Protein AF-A0A0D2X8T1-F1 (afdb_monomer_lite)

Foldseek 3Di:
DLLVCLVVLVVLPPPFDDLVVLLVLLLVCLVVLPLLLNLLSLLCSCQRGVDQHDPVSLLCSVLSHPDQDCPDVVSVVSSVVSVVVLVVQLCVVVVNDCVCCPDPSVSVSSSVVSNVVSQDPDDDPVVSVVSNCVSCVVSNNNVSSVVSVVD

Structure (mmCIF, N/CA/C/O backbone):
data_AF-A0A0D2X8T1-F1
#
_entry.id   AF-A0A0D2X8T1-F1
#
loop_
_atom_site.group_PDB
_atom_site.id
_atom_site.type_symbol
_atom_site.label_atom_id
_atom_site.label_alt_id
_atom_site.label_comp_id
_atom_site.label_asym_id
_atom_site.label_entity_id
_atom_site.label_seq_id
_atom_site.pdbx_PDB_ins_code
_atom_site.Cartn_x
_atom_site.Cartn_y
_atom_site.Cartn_z
_atom_site.occupancy
_atom_site.B_iso_or_equiv
_atom_site.auth_seq_id
_atom_site.auth_comp_id
_atom_site.auth_asym_id
_atom_site.auth_atom_id
_atom_site.pdbx_PDB_model_num
ATOM 1 N N . MET A 1 1 ? -14.503 9.934 4.651 1.00 65.44 1 MET A N 1
ATOM 2 C CA . MET A 1 1 ? -14.619 9.181 3.379 1.00 65.44 1 MET A CA 1
ATOM 3 C C . MET A 1 1 ? -14.242 7.718 3.575 1.00 65.44 1 MET A C 1
ATOM 5 O O . MET A 1 1 ? -15.110 6.884 3.396 1.00 65.44 1 MET A O 1
ATOM 9 N N . PHE A 1 2 ? -13.014 7.407 4.013 1.00 79.19 2 PHE A N 1
ATOM 10 C CA . PHE A 1 2 ? -12.550 6.019 4.173 1.00 79.19 2 PHE A CA 1
ATOM 11 C C . PHE A 1 2 ? -13.383 5.196 5.179 1.00 79.19 2 PHE A C 1
ATOM 13 O O . PHE A 1 2 ? -13.798 4.089 4.854 1.00 79.19 2 PHE A O 1
ATOM 20 N N . ALA A 1 3 ? -13.738 5.776 6.332 1.00 82.94 3 ALA A N 1
ATOM 21 C CA . ALA A 1 3 ? -14.655 5.167 7.305 1.00 82.94 3 ALA A CA 1
ATOM 22 C C . ALA A 1 3 ? -16.009 4.750 6.696 1.00 82.94 3 ALA A C 1
ATOM 24 O O . ALA A 1 3 ? -16.499 3.652 6.949 1.00 82.94 3 ALA A O 1
ATOM 25 N N . GLU A 1 4 ? -16.600 5.606 5.854 1.00 83.81 4 GLU A N 1
ATOM 26 C CA . GLU A 1 4 ? -17.883 5.308 5.207 1.00 83.81 4 GLU A CA 1
ATOM 27 C C . GLU A 1 4 ? -17.716 4.184 4.177 1.00 83.81 4 GLU A C 1
ATOM 29 O O . GLU A 1 4 ? -18.529 3.266 4.129 1.00 83.81 4 GLU A O 1
ATOM 34 N N . THR A 1 5 ? -16.614 4.181 3.415 1.00 85.38 5 THR A N 1
ATOM 35 C CA . THR A 1 5 ? -16.274 3.068 2.513 1.00 85.38 5 THR A CA 1
ATOM 36 C C . THR A 1 5 ? -16.187 1.742 3.275 1.00 85.38 5 THR A C 1
ATOM 38 O O . THR A 1 5 ? -16.731 0.737 2.826 1.00 85.38 5 THR A O 1
ATOM 41 N N . VAL A 1 6 ? -15.548 1.739 4.448 1.00 86.69 6 VAL A N 1
ATOM 42 C CA . VAL A 1 6 ? -15.400 0.550 5.306 1.00 86.69 6 VAL A CA 1
ATOM 43 C C . VAL A 1 6 ? -16.737 0.091 5.889 1.00 86.69 6 VAL A C 1
ATOM 45 O O . VAL A 1 6 ? -17.019 -1.107 5.918 1.00 86.69 6 VAL A O 1
ATOM 48 N N . LYS A 1 7 ? -17.604 1.023 6.291 1.00 85.88 7 LYS A N 1
ATOM 49 C CA . LYS A 1 7 ? -18.966 0.721 6.756 1.00 85.88 7 LYS A CA 1
ATOM 50 C C . LYS A 1 7 ? -19.793 -0.010 5.690 1.00 85.88 7 LYS A C 1
ATOM 52 O O . LYS A 1 7 ? -20.545 -0.927 6.019 1.00 85.88 7 LYS A O 1
ATOM 57 N N . PHE A 1 8 ? -19.602 0.329 4.416 1.00 87.56 8 PHE A N 1
ATOM 58 C CA . PHE A 1 8 ? -20.257 -0.329 3.282 1.00 87.56 8 PHE A CA 1
ATOM 59 C C . PHE A 1 8 ? -19.417 -1.441 2.630 1.00 87.56 8 PHE A C 1
ATOM 61 O O . PHE A 1 8 ? -19.681 -1.815 1.491 1.00 87.56 8 PHE A O 1
ATOM 68 N N . ARG A 1 9 ? -18.449 -2.040 3.345 1.00 85.62 9 ARG A N 1
ATOM 69 C CA . ARG A 1 9 ? -17.593 -3.123 2.809 1.00 85.62 9 ARG A CA 1
ATOM 70 C C . ARG A 1 9 ? -18.356 -4.299 2.185 1.00 85.62 9 ARG A C 1
ATOM 72 O O . ARG A 1 9 ? -17.849 -4.935 1.271 1.00 85.62 9 ARG A O 1
ATOM 79 N N . HIS A 1 10 ? -19.578 -4.567 2.648 1.00 86.25 10 HIS A N 1
ATOM 80 C CA . HIS A 1 10 ? -20.439 -5.631 2.123 1.00 86.25 10 HIS A CA 1
ATOM 81 C C . HIS A 1 10 ? -20.829 -5.426 0.650 1.00 86.25 10 HIS A C 1
ATOM 83 O O . HIS A 1 10 ? -21.091 -6.402 -0.037 1.00 86.25 10 HIS A O 1
ATOM 89 N N . VAL A 1 11 ? -20.830 -4.183 0.153 1.00 89.19 11 VAL A N 1
ATOM 90 C CA . VAL A 1 11 ? -21.123 -3.860 -1.257 1.00 89.19 11 VAL A CA 1
ATOM 91 C C . VAL A 1 11 ? -20.020 -4.356 -2.195 1.00 89.19 11 VAL A C 1
ATOM 93 O O . VAL A 1 11 ? -20.260 -4.567 -3.376 1.00 89.19 11 VAL A O 1
ATOM 96 N N . PHE A 1 12 ? -18.814 -4.558 -1.668 1.00 85.25 12 PHE A N 1
ATOM 97 C CA . PHE A 1 12 ? -17.662 -5.030 -2.427 1.00 85.25 12 PHE A CA 1
ATOM 98 C C . PHE A 1 12 ? -17.533 -6.559 -2.409 1.00 85.25 12 PHE A C 1
ATOM 100 O O . PHE A 1 12 ? -16.597 -7.093 -2.981 1.00 85.25 12 PHE A O 1
ATOM 107 N N . GLN A 1 13 ? -18.426 -7.284 -1.733 1.00 85.12 13 GLN A N 1
ATOM 108 C CA . GLN A 1 13 ? -18.387 -8.747 -1.696 1.00 85.12 13 GLN A CA 1
ATOM 109 C C . GLN A 1 13 ? -19.126 -9.348 -2.907 1.00 85.12 13 GLN A C 1
ATOM 111 O O . GLN A 1 13 ? -20.125 -8.771 -3.342 1.00 85.12 13 GLN A O 1
ATOM 116 N N . PRO A 1 14 ? -18.691 -10.512 -3.427 1.00 84.06 14 PRO A N 1
ATOM 117 C CA . PRO A 1 14 ? -17.589 -11.351 -2.930 1.00 84.06 14 PRO A CA 1
ATOM 118 C C . PRO A 1 14 ? -16.196 -10.951 -3.449 1.00 84.06 14 PRO A C 1
ATOM 120 O O . PRO A 1 14 ? -15.195 -11.403 -2.904 1.00 84.06 14 PRO A O 1
ATOM 123 N N . ASP A 1 15 ? -16.121 -10.109 -4.479 1.00 83.25 15 ASP A N 1
ATOM 124 C CA . ASP A 1 15 ? -14.897 -9.918 -5.273 1.00 83.25 15 ASP A CA 1
ATOM 125 C C . ASP A 1 15 ? -13.833 -9.021 -4.610 1.00 83.25 15 ASP A C 1
ATOM 127 O O . ASP A 1 15 ? -12.683 -8.973 -5.049 1.00 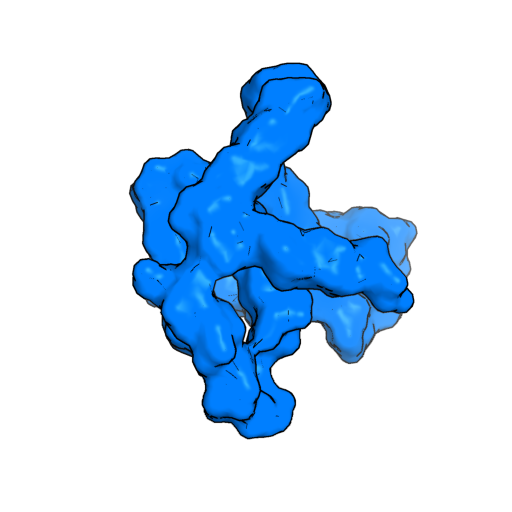83.25 15 ASP A O 1
ATOM 131 N N . GLY A 1 16 ? -14.197 -8.312 -3.544 1.00 86.94 16 GLY A N 1
ATOM 132 C CA . GLY A 1 16 ? -13.350 -7.336 -2.872 1.00 86.94 16 GLY A CA 1
ATOM 133 C C . GLY A 1 16 ? -13.387 -5.948 -3.519 1.00 86.94 16 GLY A C 1
ATOM 134 O O . GLY A 1 16 ? -14.191 -5.639 -4.400 1.00 86.94 16 GLY A O 1
ATOM 135 N N . MET A 1 17 ? -12.533 -5.044 -3.031 1.00 88.12 17 MET A N 1
ATOM 136 C CA . MET A 1 17 ? -12.467 -3.682 -3.574 1.00 88.12 17 MET A CA 1
ATOM 137 C C . MET A 1 17 ? -11.796 -3.648 -4.950 1.00 88.12 17 MET A C 1
ATOM 139 O O . MET A 1 17 ? -10.729 -4.226 -5.149 1.00 88.12 17 MET A O 1
ATOM 143 N N . ASP A 1 18 ? -12.368 -2.854 -5.861 1.00 90.00 18 ASP A N 1
ATOM 144 C CA . ASP A 1 18 ? -11.760 -2.541 -7.153 1.00 90.00 18 ASP A CA 1
ATOM 145 C C . ASP A 1 18 ? -10.317 -2.017 -7.007 1.00 90.00 18 ASP A C 1
ATOM 147 O O . ASP A 1 18 ? -10.022 -1.078 -6.253 1.00 90.00 18 ASP A O 1
ATOM 151 N N . GLY A 1 19 ? -9.413 -2.597 -7.798 1.00 91.38 19 GLY A N 1
ATOM 152 C CA . GLY A 1 19 ? -7.989 -2.290 -7.734 1.00 91.38 19 GLY A CA 1
ATOM 153 C C . GLY A 1 19 ? -7.647 -0.842 -8.099 1.00 91.38 19 GLY A C 1
ATOM 154 O O . GLY A 1 19 ? -6.670 -0.307 -7.572 1.00 91.38 19 GLY A O 1
ATOM 155 N N . GLN A 1 20 ? -8.430 -0.163 -8.950 1.00 93.06 20 GLN A N 1
ATOM 156 C CA . GLN A 1 20 ? -8.183 1.247 -9.280 1.00 93.06 20 GLN A CA 1
ATOM 157 C C . GLN A 1 20 ? -8.559 2.178 -8.129 1.00 93.06 20 GLN A C 1
ATOM 159 O O . GLN A 1 20 ? -7.871 3.181 -7.909 1.00 93.06 20 GLN A O 1
ATOM 164 N N . LEU A 1 21 ? -9.615 1.866 -7.378 1.00 92.75 21 LEU A N 1
ATOM 165 C CA . LEU A 1 21 ? -9.960 2.613 -6.171 1.00 92.75 21 LEU A CA 1
ATOM 166 C C . LEU A 1 21 ? -8.880 2.449 -5.093 1.00 92.75 21 LEU A C 1
ATOM 168 O O . LEU A 1 21 ? -8.358 3.457 -4.606 1.00 92.75 21 LEU A O 1
ATOM 172 N N . ALA A 1 22 ? -8.480 1.210 -4.790 1.00 94.81 22 ALA A N 1
ATOM 173 C CA . ALA A 1 22 ? -7.403 0.919 -3.840 1.00 94.81 22 ALA A CA 1
ATOM 174 C C . ALA A 1 22 ? -6.096 1.637 -4.227 1.00 94.81 22 ALA A C 1
ATOM 176 O O . ALA A 1 22 ? -5.472 2.328 -3.417 1.00 94.81 22 ALA A O 1
ATOM 177 N N . ARG A 1 23 ? -5.735 1.581 -5.513 1.00 96.38 23 ARG A N 1
ATOM 178 C CA . ARG A 1 23 ? -4.598 2.302 -6.095 1.00 96.38 23 ARG A CA 1
ATOM 179 C C . ARG A 1 23 ? -4.664 3.814 -5.883 1.00 96.38 23 ARG A C 1
ATOM 181 O O . ARG A 1 23 ? -3.665 4.418 -5.491 1.00 96.38 23 ARG A O 1
ATOM 188 N N . LYS A 1 24 ? -5.817 4.448 -6.127 1.00 95.38 24 LYS A N 1
ATOM 189 C CA . LYS A 1 24 ? -5.999 5.897 -5.908 1.00 95.38 24 LYS A CA 1
ATOM 190 C C . LYS A 1 24 ? -5.822 6.268 -4.435 1.00 95.38 24 LYS A C 1
ATOM 192 O O . LYS A 1 24 ? -5.166 7.269 -4.141 1.00 95.38 24 LYS A O 1
ATOM 197 N N . ILE A 1 25 ? -6.363 5.457 -3.526 1.00 95.12 25 ILE A N 1
ATOM 198 C CA . ILE A 1 25 ? -6.236 5.650 -2.076 1.00 95.12 25 ILE A CA 1
ATOM 199 C C . ILE A 1 25 ? -4.757 5.608 -1.672 1.00 95.12 25 ILE A C 1
ATOM 201 O O . ILE A 1 25 ? -4.254 6.568 -1.091 1.00 95.12 25 ILE A O 1
ATOM 205 N N . LEU A 1 26 ? -4.023 4.565 -2.067 1.00 97.19 26 LEU A N 1
ATOM 206 C CA . LEU A 1 26 ? -2.602 4.415 -1.731 1.00 97.19 26 LEU A CA 1
ATOM 207 C C . LEU A 1 26 ? -1.732 5.541 -2.315 1.00 97.19 26 LEU A C 1
ATOM 209 O O . LEU A 1 26 ? -0.884 6.106 -1.619 1.00 97.19 26 LEU A O 1
ATOM 213 N N . HIS A 1 27 ? -1.973 5.948 -3.565 1.00 97.62 27 HIS A N 1
ATOM 214 C CA . HIS A 1 27 ? -1.270 7.096 -4.142 1.00 97.62 27 HIS A CA 1
ATOM 215 C C . HIS A 1 27 ? -1.596 8.422 -3.450 1.00 97.62 27 HIS A C 1
ATOM 217 O O . HIS A 1 27 ? -0.757 9.323 -3.480 1.00 97.62 27 HIS A O 1
ATOM 223 N N . THR A 1 28 ? -2.769 8.561 -2.829 1.00 95.69 28 THR A N 1
ATOM 224 C CA . THR A 1 28 ? -3.131 9.775 -2.084 1.00 95.69 28 THR A CA 1
ATOM 225 C C . THR A 1 28 ? -2.207 9.948 -0.886 1.00 95.69 28 THR A C 1
ATOM 227 O O . THR A 1 28 ? -1.523 10.968 -0.806 1.00 95.69 28 THR A O 1
ATOM 230 N N . PHE A 1 29 ? -2.084 8.920 -0.040 1.00 95.94 29 PHE A N 1
ATOM 231 C CA . PHE A 1 29 ? -1.178 8.936 1.114 1.00 95.94 29 PHE A CA 1
ATOM 232 C C . PHE A 1 29 ? 0.286 9.112 0.702 1.00 95.94 29 PHE A C 1
ATOM 234 O O . PHE A 1 29 ? 0.987 9.965 1.246 1.00 95.94 29 PHE A O 1
ATOM 241 N N . ARG A 1 30 ? 0.727 8.403 -0.349 1.00 96.25 30 ARG A N 1
ATOM 242 C CA . ARG A 1 30 ? 2.083 8.567 -0.895 1.00 96.25 30 ARG A CA 1
ATOM 243 C C . ARG A 1 30 ? 2.367 10.019 -1.297 1.00 96.25 30 ARG A C 1
ATOM 245 O O . ARG A 1 30 ? 3.442 10.536 -1.017 1.00 96.25 30 ARG A O 1
ATOM 252 N N . ARG A 1 31 ? 1.430 10.683 -1.986 1.00 96.25 31 ARG A N 1
ATOM 253 C CA . ARG A 1 31 ? 1.614 12.059 -2.487 1.00 96.25 31 ARG A CA 1
ATOM 254 C C . ARG A 1 31 ? 1.720 13.088 -1.366 1.00 96.25 31 ARG A C 1
ATOM 256 O O . ARG A 1 31 ? 2.485 14.034 -1.518 1.00 96.25 31 ARG A O 1
ATOM 263 N N . ILE A 1 32 ? 0.981 12.900 -0.275 1.00 95.62 32 ILE A N 1
ATOM 264 C CA . ILE A 1 32 ? 1.055 13.775 0.905 1.00 95.62 32 ILE A CA 1
ATOM 265 C C . ILE A 1 32 ? 2.164 13.361 1.885 1.00 95.62 32 ILE A C 1
ATOM 267 O O . ILE A 1 32 ? 2.330 14.010 2.910 1.00 95.62 32 ILE A O 1
ATOM 271 N N . LYS A 1 33 ? 2.936 12.313 1.554 1.00 94.38 33 LYS A N 1
ATOM 272 C CA . LYS A 1 33 ? 4.020 11.745 2.372 1.00 94.38 33 LYS A CA 1
ATOM 273 C C . LYS A 1 33 ? 3.566 11.265 3.757 1.00 94.38 33 LYS A C 1
ATOM 275 O O . LYS A 1 33 ? 4.347 11.265 4.703 1.00 94.38 33 LYS A O 1
ATOM 280 N N . ASP A 1 34 ? 2.316 10.827 3.863 1.00 94.94 34 ASP A N 1
ATOM 281 C CA . ASP A 1 34 ? 1.781 10.241 5.090 1.00 94.94 34 ASP A CA 1
ATOM 282 C C . ASP A 1 34 ? 2.012 8.726 5.089 1.00 94.94 34 ASP A C 1
ATOM 284 O O . ASP A 1 34 ? 1.182 7.934 4.640 1.00 94.94 34 ASP A O 1
ATOM 288 N N . ASN A 1 35 ? 3.193 8.335 5.560 1.00 95.69 35 ASN A N 1
ATOM 289 C CA . ASN A 1 35 ? 3.631 6.944 5.634 1.00 95.69 35 ASN A CA 1
ATOM 290 C C . ASN A 1 35 ? 2.789 6.115 6.620 1.00 95.69 35 ASN A C 1
ATOM 292 O O . ASN A 1 35 ? 2.440 4.969 6.334 1.00 95.69 35 ASN A O 1
ATOM 296 N N . THR A 1 36 ? 2.411 6.703 7.756 1.00 96.00 36 THR A N 1
ATOM 297 C CA . THR A 1 36 ? 1.573 6.035 8.757 1.00 96.00 36 THR A CA 1
ATOM 298 C C . THR A 1 36 ? 0.182 5.769 8.191 1.00 96.00 36 THR A C 1
ATOM 300 O O . THR A 1 36 ? -0.275 4.625 8.204 1.00 96.00 36 THR A O 1
ATOM 303 N N . GLY A 1 37 ? -0.462 6.795 7.625 1.00 96.06 37 GLY A N 1
ATOM 304 C CA . GLY A 1 37 ? -1.755 6.662 6.960 1.00 96.06 37 GLY A CA 1
ATOM 305 C C . GLY A 1 37 ? -1.704 5.700 5.774 1.00 96.06 37 GLY A C 1
ATOM 306 O O . GLY A 1 37 ? -2.617 4.896 5.602 1.00 96.06 37 GLY A O 1
ATOM 307 N N . PHE A 1 38 ? -0.604 5.690 5.010 1.00 97.38 38 PHE A N 1
ATOM 308 C CA . PHE A 1 38 ? -0.388 4.721 3.934 1.00 97.38 38 PHE A CA 1
ATOM 309 C C . PHE A 1 38 ? -0.451 3.277 4.443 1.00 97.38 38 PHE A C 1
ATOM 311 O O . PHE A 1 38 ? -1.183 2.460 3.885 1.00 97.38 38 PHE A O 1
ATOM 318 N N . VAL A 1 39 ? 0.302 2.952 5.497 1.00 97.06 39 VAL A N 1
ATOM 319 C CA . VAL A 1 39 ? 0.358 1.588 6.041 1.00 97.06 39 VAL A CA 1
ATOM 320 C C . VAL A 1 39 ? -0.987 1.190 6.657 1.00 97.06 39 VAL A C 1
ATOM 322 O O . VAL A 1 39 ? -1.445 0.072 6.429 1.00 97.06 39 VAL A O 1
ATOM 325 N N . VAL A 1 40 ? -1.674 2.103 7.356 1.00 96.56 40 VAL A N 1
ATOM 326 C CA . VAL A 1 40 ? -3.039 1.861 7.866 1.00 96.56 40 VAL A CA 1
ATOM 327 C C . VAL A 1 40 ? -4.020 1.593 6.723 1.00 96.56 40 VAL A C 1
ATOM 329 O O . VAL A 1 40 ? -4.813 0.649 6.795 1.00 96.56 40 VAL A O 1
ATOM 332 N N . ALA A 1 41 ? -3.960 2.387 5.652 1.00 96.50 41 ALA A N 1
ATOM 333 C CA . ALA A 1 41 ? -4.800 2.206 4.475 1.00 96.50 41 ALA A CA 1
ATOM 334 C C . ALA A 1 41 ? -4.532 0.859 3.802 1.00 96.50 41 ALA A C 1
ATOM 336 O O . ALA A 1 41 ? -5.477 0.125 3.532 1.00 96.50 41 ALA A O 1
ATOM 337 N N . LEU A 1 42 ? -3.261 0.515 3.576 1.00 97.31 42 LEU A N 1
ATOM 338 C CA . LEU A 1 42 ? -2.851 -0.751 2.974 1.00 97.31 42 LEU A CA 1
ATOM 339 C C . LEU A 1 42 ? -3.369 -1.951 3.779 1.00 97.31 42 LEU A C 1
ATOM 341 O O . LEU A 1 42 ? -4.000 -2.836 3.203 1.00 97.31 42 LEU A O 1
ATOM 345 N N . SER A 1 43 ? -3.172 -1.953 5.101 1.00 95.94 43 SER A N 1
ATOM 346 C CA . SER A 1 43 ? -3.672 -3.020 5.979 1.00 95.94 43 SER A CA 1
ATOM 347 C C . SER A 1 43 ? -5.195 -3.109 5.958 1.00 95.94 43 SER A C 1
ATOM 349 O O . SER A 1 43 ? -5.747 -4.197 5.851 1.00 95.94 43 SER A O 1
ATOM 351 N N . THR A 1 44 ? -5.892 -1.970 5.966 1.00 94.50 44 THR A N 1
ATOM 352 C CA . THR A 1 44 ? -7.360 -1.966 5.897 1.00 94.50 44 THR A CA 1
ATOM 353 C C . THR A 1 44 ? -7.867 -2.493 4.557 1.00 94.50 44 THR A C 1
ATOM 355 O O . THR A 1 44 ? -8.854 -3.219 4.518 1.00 94.50 44 THR A O 1
ATOM 358 N N . LEU A 1 45 ? -7.213 -2.140 3.448 1.00 94.88 45 LEU A N 1
ATOM 359 C CA . LEU A 1 45 ? -7.578 -2.627 2.118 1.00 94.88 45 LEU A CA 1
ATOM 360 C C . LEU A 1 45 ? -7.475 -4.157 2.040 1.00 94.88 45 LEU A C 1
ATOM 362 O O . LEU A 1 45 ? -8.386 -4.796 1.514 1.00 94.88 45 LEU A O 1
ATOM 366 N N . ARG A 1 46 ? -6.434 -4.746 2.635 1.00 93.88 46 ARG A N 1
ATOM 367 C CA . ARG A 1 46 ? -6.305 -6.201 2.766 1.00 93.88 46 ARG A CA 1
ATOM 368 C C . ARG A 1 46 ? -7.394 -6.783 3.671 1.00 93.88 46 ARG A C 1
ATOM 370 O O . ARG A 1 46 ? -8.189 -7.599 3.219 1.00 93.88 46 ARG A O 1
ATOM 377 N N . ASP A 1 47 ? -7.463 -6.331 4.921 1.0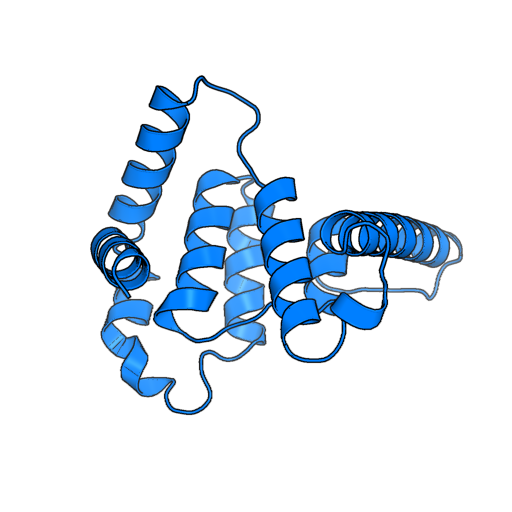0 91.75 47 ASP A N 1
ATOM 378 C CA . ASP A 1 47 ? -8.254 -6.995 5.967 1.00 91.75 47 ASP A CA 1
ATOM 379 C C . ASP A 1 47 ? -9.766 -6.766 5.809 1.00 91.75 47 ASP A C 1
ATOM 381 O O . ASP A 1 47 ? -10.576 -7.623 6.152 1.00 91.75 47 ASP A O 1
ATOM 385 N N . ALA A 1 48 ? -10.176 -5.600 5.302 1.00 90.31 48 ALA A N 1
ATOM 386 C CA . ALA A 1 48 ? -11.589 -5.241 5.173 1.00 90.31 48 ALA A CA 1
ATOM 387 C C . ALA A 1 48 ? -12.156 -5.470 3.768 1.00 90.31 48 ALA A C 1
ATOM 389 O O . ALA A 1 48 ? -13.376 -5.584 3.631 1.00 90.31 48 ALA A O 1
ATOM 390 N N . PHE A 1 49 ? -11.300 -5.500 2.742 1.00 91.38 49 PHE A N 1
ATOM 391 C CA . PHE A 1 49 ? -11.728 -5.554 1.343 1.00 91.38 49 PHE A CA 1
ATOM 392 C C . PHE A 1 49 ? -11.031 -6.633 0.506 1.00 91.38 49 PHE A C 1
ATOM 394 O O . PHE A 1 49 ? -11.252 -6.665 -0.702 1.00 91.38 49 PHE A O 1
ATOM 401 N N . GLY A 1 50 ? -10.196 -7.491 1.104 1.00 90.69 50 GLY A N 1
ATOM 402 C CA . GLY A 1 50 ? -9.517 -8.583 0.397 1.00 90.69 50 GLY A CA 1
ATOM 403 C C . GLY A 1 50 ? -8.522 -8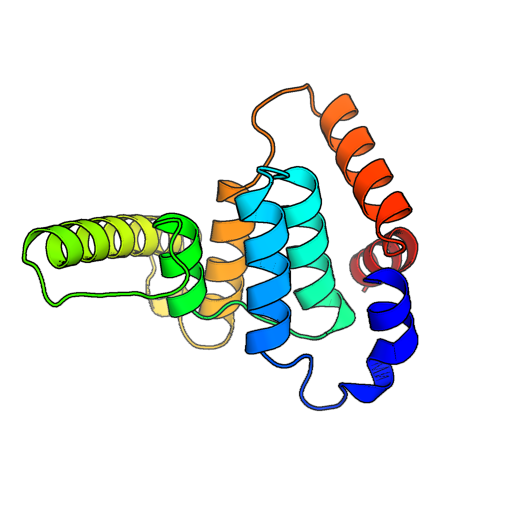.119 -0.670 1.00 90.69 50 GLY A C 1
ATOM 404 O O . GLY A 1 50 ? -8.131 -8.898 -1.534 1.00 90.69 50 GLY A O 1
ATOM 405 N N . PHE A 1 51 ? -8.121 -6.845 -0.655 1.00 93.38 51 PHE A N 1
ATOM 406 C CA . PHE A 1 51 ? -7.247 -6.296 -1.683 1.00 93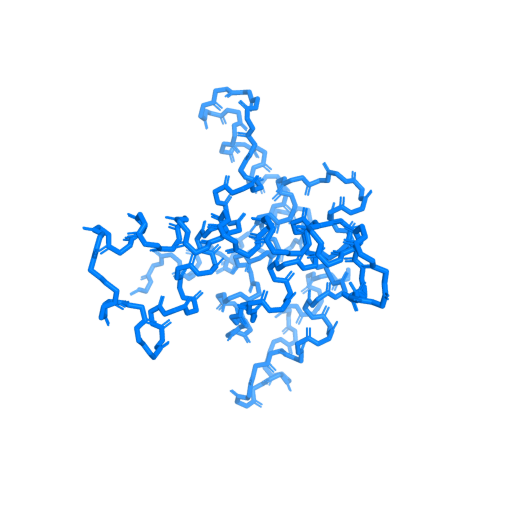.38 51 PHE A CA 1
ATOM 407 C C . PHE A 1 51 ? -5.791 -6.706 -1.446 1.00 93.38 51 PHE A C 1
ATOM 409 O O . PHE A 1 51 ? -5.198 -6.369 -0.419 1.00 93.38 51 PHE A O 1
ATOM 416 N N . MET A 1 52 ? -5.191 -7.338 -2.454 1.00 94.00 52 MET A N 1
ATOM 417 C CA . MET A 1 52 ? -3.757 -7.619 -2.509 1.00 94.00 52 MET A CA 1
ATOM 418 C C . MET A 1 52 ? -3.097 -6.754 -3.591 1.00 94.00 52 MET A C 1
ATOM 420 O O . MET A 1 52 ? -3.564 -6.742 -4.733 1.00 94.00 52 MET A O 1
ATOM 424 N N . PRO A 1 53 ? -2.018 -6.013 -3.273 1.00 94.75 53 PRO A N 1
ATOM 425 C CA . PRO A 1 53 ? -1.402 -5.105 -4.229 1.00 94.75 53 PRO A CA 1
ATOM 426 C C . PRO A 1 53 ? -0.727 -5.885 -5.370 1.00 94.75 53 PRO A C 1
ATOM 428 O O . PRO A 1 53 ? 0.156 -6.705 -5.107 1.00 94.75 53 PRO A O 1
ATOM 431 N N . PRO A 1 54 ? -1.071 -5.617 -6.645 1.00 95.25 54 PRO A N 1
ATOM 432 C CA . PRO A 1 54 ? -0.363 -6.217 -7.766 1.00 95.25 54 PRO A CA 1
ATOM 433 C C . PRO A 1 54 ? 1.037 -5.609 -7.902 1.00 95.25 54 PRO A C 1
ATOM 435 O O . PRO A 1 54 ? 1.270 -4.448 -7.560 1.00 95.25 54 PRO A O 1
ATOM 438 N N . GLU A 1 55 ? 1.968 -6.367 -8.479 1.00 95.94 55 GLU A N 1
ATOM 439 C CA . GLU A 1 55 ? 3.358 -5.932 -8.667 1.00 95.94 55 GLU A CA 1
ATOM 440 C C . GLU A 1 55 ? 3.473 -4.597 -9.419 1.00 95.94 55 GLU A C 1
ATOM 442 O O . GLU A 1 55 ? 4.290 -3.744 -9.072 1.00 95.94 55 GLU A O 1
ATOM 447 N N . THR A 1 56 ? 2.615 -4.380 -10.417 1.00 95.75 56 THR A N 1
ATOM 448 C CA . THR A 1 56 ? 2.557 -3.125 -11.175 1.00 95.75 56 THR A CA 1
ATOM 449 C C . THR A 1 56 ? 2.323 -1.922 -10.264 1.00 95.75 56 THR A C 1
ATOM 451 O O . THR A 1 56 ? 3.025 -0.920 -10.394 1.00 95.75 56 THR A O 1
ATOM 454 N N . LEU A 1 57 ? 1.409 -2.032 -9.297 1.00 96.94 57 LEU A N 1
ATOM 455 C CA . LEU A 1 57 ? 1.149 -0.978 -8.319 1.00 96.94 57 LEU A CA 1
ATOM 456 C C . LEU A 1 57 ? 2.337 -0.779 -7.374 1.00 96.94 57 LEU A C 1
ATOM 458 O O . LEU A 1 57 ? 2.688 0.359 -7.064 1.00 96.94 57 LEU A O 1
ATOM 462 N N . VAL A 1 58 ? 2.994 -1.860 -6.945 1.00 97.69 58 VAL A N 1
ATOM 463 C CA . VAL A 1 58 ? 4.207 -1.763 -6.115 1.00 97.69 58 VAL A CA 1
ATOM 464 C C . VAL A 1 58 ? 5.289 -0.958 -6.839 1.00 97.69 58 VAL A C 1
ATOM 466 O O . VAL A 1 58 ? 5.842 -0.018 -6.267 1.00 97.69 58 VAL A O 1
ATOM 469 N N . LEU A 1 59 ? 5.533 -1.246 -8.120 1.00 97.56 59 LEU A N 1
ATOM 470 C CA . LEU A 1 59 ? 6.508 -0.517 -8.937 1.00 97.56 59 LEU A CA 1
ATOM 471 C C . LEU A 1 59 ? 6.124 0.956 -9.137 1.00 97.56 59 LEU A C 1
ATOM 473 O O . LEU A 1 59 ? 6.987 1.832 -9.077 1.00 97.56 59 LEU A O 1
ATOM 477 N N . GLU A 1 60 ? 4.841 1.259 -9.335 1.00 97.12 60 GLU A N 1
ATOM 478 C CA . GLU A 1 60 ? 4.348 2.639 -9.425 1.00 97.12 60 GLU A CA 1
ATOM 479 C C . GLU A 1 60 ? 4.588 3.429 -8.136 1.00 97.12 60 GLU A C 1
ATOM 481 O O . GLU A 1 60 ? 5.031 4.582 -8.169 1.00 97.12 60 GLU A O 1
ATOM 486 N N . LEU A 1 61 ? 4.323 2.804 -6.989 1.00 97.56 61 LEU A N 1
ATOM 487 C CA . LEU A 1 61 ? 4.562 3.382 -5.672 1.00 97.56 61 LEU A CA 1
ATOM 488 C C . LEU A 1 61 ? 6.059 3.615 -5.431 1.00 97.56 61 LEU A C 1
ATOM 490 O O . LEU A 1 61 ? 6.436 4.718 -5.033 1.00 97.56 61 LEU A O 1
ATOM 494 N N . MET A 1 62 ? 6.909 2.635 -5.757 1.00 95.25 62 MET A N 1
ATOM 495 C CA . MET A 1 62 ? 8.370 2.735 -5.646 1.00 95.25 62 MET A CA 1
ATOM 496 C C . MET A 1 62 ? 8.962 3.846 -6.516 1.00 95.25 62 MET A C 1
ATOM 498 O O . MET A 1 62 ? 9.855 4.561 -6.069 1.00 95.25 62 MET A O 1
ATOM 502 N N . LEU A 1 63 ? 8.468 3.990 -7.748 1.00 95.19 63 LEU A N 1
ATOM 503 C CA . LEU A 1 63 ? 8.942 4.984 -8.716 1.00 95.19 63 LEU A CA 1
ATOM 504 C C . LEU A 1 63 ? 8.263 6.350 -8.574 1.00 95.19 63 LEU A C 1
ATOM 506 O O . LEU A 1 63 ? 8.537 7.251 -9.369 1.00 95.19 63 LEU A O 1
ATOM 510 N N . GLU A 1 64 ? 7.370 6.492 -7.597 1.00 94.69 64 GLU A N 1
ATOM 511 C CA . GLU A 1 64 ? 6.601 7.704 -7.330 1.00 94.69 64 GLU A CA 1
ATOM 512 C C . GLU A 1 64 ? 5.762 8.199 -8.527 1.00 94.69 64 GLU A C 1
ATOM 514 O O . GLU A 1 64 ? 5.362 9.360 -8.606 1.00 94.69 64 GLU A O 1
ATOM 519 N N . THR A 1 65 ? 5.365 7.289 -9.417 1.00 93.62 65 THR A N 1
ATOM 520 C CA . THR A 1 65 ? 4.530 7.578 -10.594 1.00 93.62 65 THR A CA 1
ATOM 521 C C . THR A 1 65 ? 3.127 6.984 -10.452 1.00 93.62 65 THR A C 1
ATOM 523 O O . THR A 1 65 ? 2.879 6.182 -9.560 1.00 93.62 65 THR A O 1
ATOM 526 N N . THR A 1 66 ? 2.194 7.411 -11.298 1.00 91.12 66 THR A N 1
ATOM 527 C CA . THR A 1 66 ? 0.876 6.780 -11.516 1.00 91.12 66 THR A CA 1
ATOM 528 C C . THR A 1 66 ? 0.753 6.234 -12.942 1.00 91.12 66 THR A C 1
ATOM 530 O O . THR A 1 66 ? -0.338 5.925 -13.419 1.00 91.12 66 THR A O 1
ATOM 533 N N . LYS A 1 67 ? 1.863 6.170 -13.678 1.00 90.62 67 LYS A N 1
ATOM 534 C CA . LYS A 1 67 ? 1.942 5.534 -14.990 1.00 90.62 67 LYS A CA 1
ATOM 535 C C . LYS A 1 67 ? 3.366 5.046 -15.207 1.00 90.62 67 LYS A C 1
ATOM 537 O O . LYS A 1 67 ? 4.301 5.850 -15.264 1.00 90.62 67 LYS A O 1
ATOM 542 N N . LEU A 1 68 ? 3.535 3.733 -15.320 1.00 90.38 68 LEU A N 1
ATOM 543 C CA . LEU A 1 68 ? 4.803 3.156 -15.753 1.00 90.38 68 LEU A CA 1
ATOM 544 C C . LEU A 1 68 ? 5.000 3.466 -17.240 1.00 90.38 68 LEU A C 1
ATOM 546 O O . LEU A 1 68 ? 4.091 3.290 -18.047 1.00 90.38 68 LEU A O 1
ATOM 550 N N . THR A 1 69 ? 6.183 3.959 -17.595 1.00 87.31 69 THR A N 1
ATOM 551 C CA . THR A 1 69 ? 6.585 4.210 -18.985 1.00 87.31 69 THR A CA 1
ATOM 552 C C . THR A 1 69 ? 7.960 3.591 -19.211 1.00 87.31 69 THR A C 1
ATOM 554 O O . THR A 1 69 ? 8.784 3.553 -18.296 1.00 87.31 69 THR A O 1
ATOM 557 N N . TRP A 1 70 ? 8.215 3.079 -20.413 1.00 86.50 70 TRP A N 1
ATOM 558 C CA . TRP A 1 70 ? 9.495 2.451 -20.792 1.00 86.50 70 TRP A CA 1
ATOM 559 C C . TRP A 1 70 ? 10.012 2.940 -22.153 1.00 86.50 70 TRP A C 1
ATOM 561 O O . TRP A 1 70 ? 10.958 2.370 -22.714 1.00 86.50 70 TRP A O 1
ATOM 571 N N . ASP A 1 71 ? 9.387 4.000 -22.667 1.00 88.06 71 ASP A N 1
ATOM 572 C CA . ASP A 1 71 ? 9.618 4.536 -24.008 1.00 88.06 71 ASP A CA 1
ATOM 573 C C . ASP A 1 71 ? 11.004 5.180 -24.118 1.00 88.06 71 ASP A C 1
ATOM 575 O O . ASP A 1 71 ? 11.674 5.061 -25.140 1.00 88.06 71 ASP A O 1
ATOM 579 N N . SER A 1 72 ? 11.489 5.788 -23.030 1.00 90.94 72 SER A N 1
ATOM 580 C CA . SER A 1 72 ? 12.841 6.335 -22.962 1.00 90.94 72 SER A CA 1
ATOM 581 C C . SER A 1 72 ? 13.825 5.347 -22.313 1.00 90.94 72 SER A C 1
ATOM 583 O O . SER A 1 72 ? 13.475 4.635 -21.360 1.00 90.94 72 SER A O 1
ATOM 585 N N . PRO A 1 73 ? 15.101 5.327 -22.747 1.00 92.25 73 PRO A N 1
ATOM 586 C CA . PRO A 1 73 ? 16.141 4.535 -22.091 1.00 92.25 73 PRO A CA 1
ATOM 587 C C . PRO A 1 73 ? 16.294 4.851 -20.597 1.00 92.25 73 PRO A C 1
ATOM 589 O O . PRO A 1 73 ? 16.619 3.963 -19.811 1.00 92.25 73 PRO A O 1
ATOM 592 N N . THR A 1 74 ? 16.052 6.100 -20.189 1.00 90.50 74 THR A N 1
ATOM 593 C CA . THR A 1 74 ? 16.137 6.530 -18.787 1.00 90.50 74 THR A CA 1
ATOM 594 C C . THR A 1 74 ? 15.013 5.935 -17.944 1.00 90.50 74 THR A C 1
ATOM 596 O O . THR A 1 74 ? 15.289 5.376 -16.881 1.00 90.50 74 THR A O 1
ATOM 599 N N . HIS A 1 75 ? 13.764 5.975 -18.420 1.00 89.75 75 HIS A N 1
ATOM 600 C CA . HIS A 1 75 ? 12.637 5.359 -17.717 1.00 89.75 75 HIS A CA 1
ATOM 601 C C . HIS A 1 75 ? 12.779 3.839 -17.653 1.00 89.75 75 HIS A C 1
ATOM 603 O O . HIS A 1 75 ? 12.575 3.254 -16.591 1.00 89.75 75 HIS A O 1
ATOM 609 N N . ARG A 1 76 ? 13.249 3.207 -18.736 1.00 93.31 76 ARG A N 1
ATOM 610 C CA . ARG A 1 76 ? 13.533 1.767 -18.754 1.00 93.31 76 ARG A CA 1
ATOM 611 C C . ARG A 1 76 ? 14.578 1.370 -17.717 1.00 93.31 76 ARG A C 1
ATOM 613 O O . ARG A 1 76 ? 14.360 0.414 -16.983 1.00 93.31 76 ARG A O 1
ATOM 620 N N . ARG A 1 77 ? 15.692 2.107 -17.611 1.00 94.12 77 ARG A N 1
ATOM 621 C CA . ARG A 1 77 ? 16.718 1.837 -16.587 1.00 94.12 77 ARG A CA 1
ATOM 622 C C . ARG A 1 77 ? 16.149 1.964 -15.176 1.00 94.12 77 ARG A C 1
ATOM 624 O O . ARG A 1 77 ? 16.352 1.059 -14.378 1.00 94.12 77 ARG A O 1
ATOM 631 N N . ARG A 1 78 ? 15.396 3.034 -14.885 1.00 94.12 78 ARG A N 1
ATOM 632 C CA . ARG A 1 78 ? 14.750 3.228 -13.571 1.00 94.12 78 ARG A CA 1
ATOM 633 C C . ARG A 1 78 ? 13.793 2.086 -13.230 1.00 94.12 78 ARG A C 1
ATOM 635 O O . ARG A 1 78 ? 13.850 1.574 -12.118 1.00 94.12 78 ARG A O 1
ATOM 642 N N . LEU A 1 79 ? 12.964 1.668 -14.187 1.00 95.38 79 LEU A N 1
ATOM 643 C CA . LEU A 1 79 ? 12.043 0.547 -14.014 1.00 95.38 79 LEU A CA 1
ATOM 644 C C . LEU A 1 79 ? 12.788 -0.767 -13.757 1.00 95.38 79 LEU A C 1
ATOM 646 O O . LEU A 1 79 ? 12.435 -1.483 -12.829 1.00 95.38 79 LEU A O 1
ATOM 650 N N . MET A 1 80 ? 13.843 -1.058 -14.522 1.00 96.00 80 MET A N 1
ATOM 651 C CA . MET A 1 80 ? 14.651 -2.268 -14.329 1.00 96.00 80 MET A CA 1
ATOM 652 C C . MET A 1 80 ? 15.367 -2.278 -12.977 1.00 96.00 80 MET A C 1
ATOM 654 O O . MET A 1 80 ? 15.449 -3.328 -12.346 1.00 96.00 80 MET A O 1
ATOM 658 N N . THR A 1 81 ? 15.867 -1.131 -12.511 1.00 96.50 81 THR A N 1
ATOM 659 C CA . THR A 1 81 ? 16.447 -1.016 -11.167 1.00 96.50 81 THR A CA 1
ATOM 660 C C . THR A 1 81 ? 15.390 -1.273 -10.095 1.00 96.50 81 THR A C 1
ATOM 662 O O . THR A 1 81 ? 15.590 -2.149 -9.263 1.00 96.50 81 THR A O 1
ATOM 665 N N . ALA A 1 82 ? 14.231 -0.609 -10.166 1.00 96.56 82 ALA A N 1
ATOM 666 C CA . ALA A 1 82 ? 13.147 -0.818 -9.204 1.00 96.56 82 ALA A CA 1
ATOM 667 C C . ALA A 1 82 ? 12.640 -2.270 -9.195 1.00 96.56 82 ALA A C 1
ATOM 669 O O . ALA A 1 82 ? 12.419 -2.835 -8.130 1.00 96.56 82 ALA A O 1
ATOM 670 N N . LYS A 1 83 ? 12.516 -2.897 -10.372 1.00 97.12 83 LYS A N 1
ATOM 671 C CA . LYS A 1 83 ? 12.169 -4.316 -10.520 1.00 97.12 83 LYS A CA 1
ATOM 672 C C . LYS A 1 83 ? 13.190 -5.215 -9.822 1.00 97.12 83 LYS A C 1
ATOM 674 O O . LYS A 1 83 ? 12.798 -6.083 -9.057 1.00 97.12 83 LYS A O 1
ATOM 679 N N . ARG A 1 84 ? 14.489 -4.982 -10.033 1.00 97.56 84 ARG A N 1
ATOM 680 C CA . ARG A 1 84 ? 15.564 -5.754 -9.383 1.00 97.56 84 ARG A CA 1
ATOM 681 C C . ARG A 1 84 ? 15.566 -5.588 -7.866 1.00 97.56 84 ARG A C 1
ATOM 683 O O . ARG A 1 84 ? 15.778 -6.565 -7.155 1.00 97.56 84 ARG A O 1
ATOM 690 N N . ASP A 1 85 ? 15.335 -4.373 -7.379 1.00 97.25 85 ASP A N 1
ATOM 691 C CA . ASP A 1 85 ? 15.260 -4.099 -5.942 1.00 97.25 85 ASP A CA 1
ATOM 692 C C . ASP A 1 85 ? 14.035 -4.768 -5.308 1.00 97.25 85 ASP A C 1
ATOM 694 O O . ASP A 1 85 ? 14.129 -5.317 -4.208 1.00 97.25 85 ASP A O 1
ATOM 698 N N . LEU A 1 86 ? 12.902 -4.771 -6.019 1.00 97.56 86 LEU A N 1
ATOM 699 C CA . LEU A 1 86 ? 11.707 -5.502 -5.617 1.00 97.56 86 LEU A CA 1
ATOM 700 C C . LEU A 1 86 ? 11.969 -7.010 -5.586 1.00 97.56 86 LEU A C 1
ATOM 702 O O . LEU A 1 86 ? 11.753 -7.634 -4.554 1.00 97.56 86 LEU A O 1
ATOM 706 N N . ASP A 1 87 ? 12.494 -7.582 -6.671 1.00 96.75 87 ASP A N 1
ATOM 707 C CA . ASP A 1 87 ? 12.772 -9.018 -6.774 1.00 96.75 87 ASP A CA 1
ATOM 708 C C . ASP A 1 87 ? 13.745 -9.483 -5.679 1.00 96.75 87 ASP A C 1
ATOM 710 O O . ASP A 1 87 ? 13.533 -10.528 -5.068 1.00 96.75 87 ASP A O 1
ATOM 714 N N . ARG A 1 88 ? 14.764 -8.675 -5.349 1.00 96.50 88 ARG A N 1
ATOM 715 C CA . ARG A 1 88 ? 15.661 -8.937 -4.212 1.00 96.50 88 ARG A CA 1
ATOM 716 C C . ARG A 1 88 ? 14.913 -8.925 -2.878 1.00 96.50 88 ARG A C 1
ATOM 718 O O . ARG A 1 88 ? 15.166 -9.780 -2.035 1.00 96.50 88 ARG A O 1
ATOM 725 N N . GLY A 1 89 ? 14.016 -7.961 -2.678 1.00 96.19 89 GLY A N 1
ATOM 726 C CA . GLY A 1 89 ? 13.194 -7.878 -1.472 1.00 96.19 89 GLY A CA 1
ATOM 727 C C . GLY A 1 89 ? 12.259 -9.075 -1.311 1.00 96.19 89 GLY A C 1
ATOM 728 O O . GLY A 1 89 ? 12.181 -9.639 -0.222 1.00 96.19 89 GLY A O 1
ATOM 729 N N . LEU A 1 90 ? 11.606 -9.502 -2.394 1.00 96.69 90 LEU A N 1
ATOM 730 C CA . LEU A 1 90 ? 10.741 -10.684 -2.397 1.00 96.69 90 LEU A CA 1
ATOM 731 C C . LEU A 1 90 ? 11.542 -11.964 -2.145 1.00 96.69 90 LEU A C 1
ATOM 733 O O . LEU A 1 90 ? 11.127 -12.796 -1.347 1.00 96.69 90 LEU A O 1
ATOM 737 N N . LEU A 1 91 ? 12.718 -12.106 -2.760 1.00 96.19 91 LEU A N 1
ATOM 738 C CA . LEU A 1 91 ? 13.589 -13.254 -2.516 1.00 96.19 91 LEU A CA 1
ATOM 739 C C . LEU A 1 91 ? 14.083 -13.298 -1.063 1.00 96.19 91 LEU A C 1
ATOM 741 O O . LEU A 1 91 ? 14.158 -14.369 -0.473 1.00 96.19 91 LEU A O 1
ATOM 745 N N . SER A 1 92 ? 14.380 -12.138 -0.467 1.00 95.69 92 SER A N 1
ATOM 746 C CA . SER A 1 92 ? 14.725 -12.047 0.955 1.00 95.69 92 SER A CA 1
ATOM 747 C C . SER A 1 92 ? 13.555 -12.422 1.862 1.00 95.69 92 SER A C 1
ATOM 749 O O . SER A 1 92 ? 13.787 -13.052 2.889 1.00 95.69 92 SER A O 1
ATOM 751 N N . TRP A 1 93 ? 12.324 -12.035 1.513 1.00 95.75 93 TRP A N 1
ATOM 752 C CA . TRP A 1 93 ? 11.116 -12.467 2.228 1.00 95.75 93 TRP A CA 1
ATOM 753 C C . TRP A 1 93 ? 10.945 -13.988 2.150 1.00 95.75 93 TRP A C 1
ATOM 755 O O . TRP A 1 93 ? 10.608 -14.626 3.138 1.00 95.75 93 TRP A O 1
ATOM 765 N N . ALA A 1 94 ? 11.270 -14.568 0.998 1.00 94.44 94 ALA A N 1
ATOM 766 C CA . ALA A 1 94 ? 11.221 -16.000 0.748 1.00 94.44 94 ALA A CA 1
ATOM 767 C C . ALA A 1 94 ? 12.441 -16.781 1.282 1.00 94.44 94 ALA A C 1
ATOM 769 O O . ALA A 1 94 ? 12.609 -17.951 0.948 1.00 94.44 94 ALA A O 1
ATOM 770 N N . GLU A 1 95 ? 13.320 -16.150 2.070 1.00 94.00 95 GLU A N 1
ATOM 771 C CA . GLU A 1 95 ? 14.548 -16.761 2.611 1.00 94.00 95 GLU A CA 1
ATOM 772 C C . GLU A 1 95 ? 15.466 -17.375 1.531 1.00 94.00 95 GLU A C 1
ATOM 774 O O . GLU A 1 95 ? 16.212 -18.318 1.778 1.00 94.00 95 GLU A O 1
ATOM 779 N N . GLY A 1 96 ? 15.433 -16.828 0.313 1.00 92.19 96 GLY A N 1
ATOM 780 C CA . GLY A 1 96 ? 16.210 -17.322 -0.826 1.00 92.19 96 GLY A CA 1
ATOM 781 C C . GLY A 1 96 ? 15.518 -18.397 -1.667 1.00 92.19 96 GLY A C 1
ATOM 782 O O . GLY A 1 96 ? 16.026 -18.723 -2.740 1.00 92.19 96 GLY A O 1
ATOM 783 N N . ASP A 1 97 ? 14.360 -18.908 -1.248 1.00 93.38 97 ASP A N 1
ATOM 784 C CA . ASP A 1 97 ? 13.616 -19.938 -1.976 1.00 93.38 97 ASP A CA 1
ATOM 785 C C . ASP A 1 97 ? 12.496 -19.329 -2.832 1.00 93.38 97 ASP A C 1
ATOM 787 O O . ASP A 1 97 ? 11.394 -19.047 -2.365 1.00 93.38 97 ASP A O 1
ATOM 791 N N . ALA A 1 98 ? 12.764 -19.153 -4.127 1.00 92.19 98 ALA A N 1
ATOM 792 C CA . ALA A 1 98 ? 11.808 -18.559 -5.060 1.00 92.19 98 ALA A CA 1
ATOM 793 C C . ALA A 1 98 ? 10.487 -19.343 -5.196 1.00 92.19 98 ALA A C 1
ATOM 795 O O . ALA A 1 98 ? 9.482 -18.735 -5.564 1.00 92.19 98 ALA A O 1
ATOM 796 N N . SER A 1 99 ? 10.454 -20.643 -4.875 1.00 92.44 99 SER A N 1
ATOM 797 C CA . SER A 1 99 ? 9.217 -21.438 -4.930 1.00 92.44 99 SER A CA 1
ATOM 798 C C . SER A 1 99 ? 8.180 -20.976 -3.897 1.00 92.44 99 SER A C 1
ATOM 800 O O . SER A 1 99 ? 6.976 -21.058 -4.130 1.00 92.44 99 SER A O 1
ATOM 802 N N . ARG A 1 100 ? 8.628 -20.351 -2.798 1.00 91.62 100 ARG A N 1
ATOM 803 C CA . ARG A 1 100 ? 7.749 -19.731 -1.792 1.00 91.62 100 ARG A CA 1
ATOM 804 C C . ARG A 1 100 ? 7.045 -18.469 -2.299 1.00 91.62 100 ARG A C 1
ATOM 806 O O . ARG A 1 100 ? 6.195 -17.938 -1.597 1.00 91.62 100 ARG A O 1
ATOM 813 N N . LEU A 1 101 ? 7.383 -17.969 -3.490 1.00 91.94 101 LEU A N 1
ATOM 814 C CA . LEU A 1 101 ? 6.734 -16.814 -4.128 1.00 91.94 101 LEU A CA 1
ATOM 815 C C . LEU A 1 101 ? 5.674 -17.222 -5.162 1.00 91.94 101 LEU A C 1
ATOM 817 O O . LEU A 1 101 ? 5.295 -16.401 -6.001 1.00 91.94 101 LEU A O 1
ATOM 821 N N . GLU A 1 102 ? 5.210 -18.469 -5.137 1.00 89.12 102 GLU A N 1
ATOM 822 C CA . GLU A 1 102 ? 4.131 -18.947 -5.999 1.00 89.12 102 GLU A CA 1
ATOM 823 C C .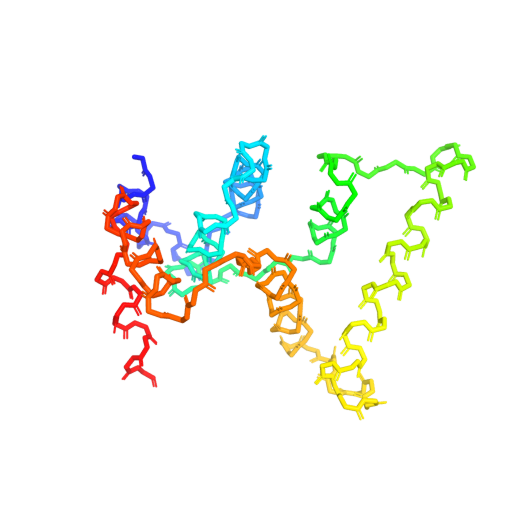 GLU A 1 102 ? 2.742 -18.670 -5.397 1.00 89.12 102 GLU A C 1
ATOM 825 O O . GLU A 1 102 ? 2.554 -18.590 -4.181 1.00 89.12 102 GLU A O 1
ATOM 830 N N . GLY A 1 103 ? 1.744 -18.495 -6.268 1.00 88.62 103 GLY A N 1
ATOM 831 C CA . GLY A 1 103 ? 0.348 -18.307 -5.867 1.00 88.62 103 GLY A CA 1
ATOM 832 C C . GLY A 1 103 ? 0.120 -17.117 -4.924 1.00 88.62 103 GLY A C 1
ATOM 833 O O . GLY A 1 103 ? 0.571 -15.997 -5.182 1.00 88.62 103 GLY A O 1
ATOM 834 N N . GLN A 1 104 ? -0.619 -17.360 -3.838 1.00 86.75 104 GLN A N 1
ATOM 835 C CA . GLN A 1 104 ? -1.045 -16.335 -2.879 1.00 86.75 104 GLN A CA 1
ATOM 836 C C . GLN A 1 104 ? 0.126 -15.698 -2.114 1.00 86.75 104 GLN A C 1
ATOM 838 O O . GLN A 1 104 ? 0.100 -14.494 -1.845 1.00 86.75 104 GLN A O 1
ATOM 843 N N . HIS A 1 105 ? 1.192 -16.459 -1.851 1.00 92.25 105 HIS A N 1
ATOM 844 C CA . HIS A 1 105 ? 2.364 -15.970 -1.123 1.00 92.25 105 HIS A CA 1
ATOM 845 C C . HIS A 1 105 ? 3.077 -14.824 -1.840 1.00 92.25 105 HIS A C 1
ATOM 847 O O . HIS A 1 105 ? 3.653 -13.947 -1.199 1.00 92.25 105 HIS A O 1
ATOM 853 N N . ARG A 1 106 ? 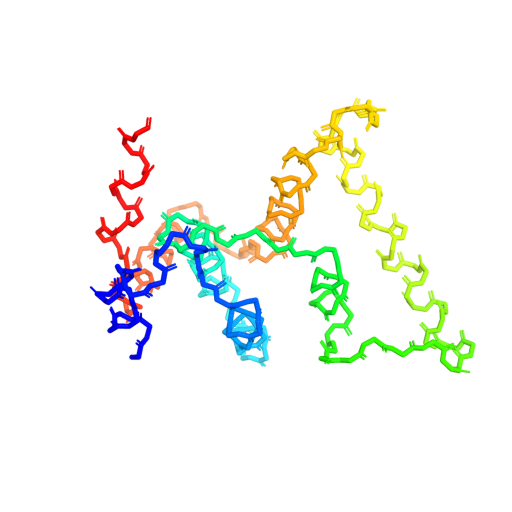2.976 -14.750 -3.175 1.00 94.62 106 ARG A N 1
ATOM 854 C CA . ARG A 1 106 ? 3.481 -13.590 -3.916 1.00 94.62 106 ARG A CA 1
ATOM 855 C C . ARG A 1 106 ? 2.786 -12.300 -3.494 1.00 94.62 106 ARG A C 1
ATOM 857 O O . ARG A 1 106 ? 3.442 -11.275 -3.329 1.00 94.62 106 ARG A O 1
ATOM 864 N N . GLY A 1 107 ? 1.462 -12.344 -3.352 1.00 94.31 107 GLY A N 1
ATOM 865 C CA . GLY A 1 107 ? 0.670 -11.198 -2.919 1.00 94.31 107 GLY A CA 1
ATOM 866 C C . GLY A 1 107 ? 1.057 -10.766 -1.509 1.00 94.31 107 GLY A C 1
ATOM 867 O O . GLY A 1 107 ? 1.252 -9.577 -1.264 1.00 94.31 107 GLY A O 1
ATOM 868 N N . GLU A 1 108 ? 1.212 -11.728 -0.599 1.00 95.69 108 GLU A N 1
ATOM 869 C CA . GLU A 1 108 ? 1.631 -11.493 0.790 1.00 95.69 108 GLU A CA 1
ATOM 870 C C . GLU A 1 108 ? 3.015 -10.842 0.853 1.00 95.69 108 GLU A C 1
ATOM 872 O O . GLU A 1 108 ? 3.186 -9.808 1.502 1.00 95.69 108 GLU A O 1
ATOM 877 N N . ALA A 1 109 ? 3.971 -11.360 0.082 1.00 97.00 109 ALA A N 1
ATOM 878 C CA . ALA A 1 109 ? 5.309 -10.796 -0.017 1.00 97.00 109 ALA A CA 1
ATOM 879 C C . ALA A 1 109 ? 5.295 -9.355 -0.563 1.00 97.00 109 ALA A C 1
ATOM 881 O O . ALA A 1 109 ? 5.999 -8.486 -0.045 1.00 97.00 109 ALA A O 1
ATOM 882 N N . LEU A 1 110 ? 4.469 -9.062 -1.577 1.00 97.75 110 LEU A N 1
ATOM 883 C CA . LEU A 1 110 ? 4.295 -7.706 -2.119 1.00 97.75 110 LEU A CA 1
ATOM 884 C C . LEU A 1 110 ? 3.662 -6.752 -1.095 1.00 97.75 110 LEU A C 1
ATOM 886 O O . LEU A 1 110 ? 4.090 -5.602 -0.964 1.00 97.75 110 LEU A O 1
ATOM 890 N N . PHE A 1 111 ? 2.657 -7.227 -0.360 1.00 97.62 111 PHE A N 1
ATOM 891 C CA . PHE A 1 111 ? 2.009 -6.484 0.714 1.00 97.62 111 PHE A CA 1
ATOM 892 C C . PHE A 1 111 ? 3.005 -6.131 1.827 1.00 97.62 111 PHE A C 1
ATOM 894 O O . PHE A 1 111 ? 3.141 -4.959 2.187 1.00 97.62 111 PHE A O 1
ATOM 901 N N . GLU A 1 112 ? 3.755 -7.113 2.325 1.00 97.06 112 GLU A N 1
ATOM 902 C CA . GLU A 1 112 ? 4.766 -6.895 3.359 1.00 97.06 112 GLU A CA 1
ATOM 903 C C . GLU A 1 112 ? 5.916 -6.015 2.879 1.00 97.06 112 GLU A C 1
ATOM 905 O O . GLU A 1 112 ? 6.423 -5.186 3.638 1.00 97.06 112 GLU A O 1
ATOM 910 N N . TYR A 1 113 ? 6.329 -6.160 1.618 1.00 97.88 113 TYR A N 1
ATOM 911 C CA . TYR A 1 113 ? 7.345 -5.300 1.023 1.00 97.88 113 TYR A CA 1
ATOM 912 C C . TYR A 1 113 ? 6.917 -3.828 1.081 1.00 97.88 113 TYR A C 1
ATOM 914 O O . TYR A 1 113 ? 7.699 -2.967 1.493 1.00 97.88 113 TYR A O 1
ATOM 922 N N . LEU A 1 114 ? 5.660 -3.529 0.730 1.00 97.75 114 LEU A N 1
ATOM 923 C CA . LEU A 1 114 ? 5.110 -2.180 0.852 1.00 97.75 114 LEU A CA 1
ATOM 924 C C . LEU A 1 114 ? 5.005 -1.724 2.312 1.00 97.75 114 LEU A C 1
ATOM 926 O O . LEU A 1 114 ? 5.383 -0.589 2.601 1.00 97.75 114 LEU A O 1
ATOM 930 N N . GLN A 1 115 ? 4.546 -2.577 3.233 1.00 96.62 115 GLN A N 1
ATOM 931 C CA . GLN A 1 115 ? 4.497 -2.223 4.656 1.00 96.62 115 GLN A CA 1
ATOM 932 C C . GLN A 1 115 ? 5.879 -1.842 5.193 1.00 96.62 115 GLN A C 1
ATOM 934 O O . GLN A 1 115 ? 6.015 -0.791 5.810 1.00 96.62 115 GLN A O 1
ATOM 939 N N . LYS A 1 116 ? 6.910 -2.649 4.912 1.00 95.75 116 LYS A N 1
ATOM 940 C CA . LYS A 1 116 ? 8.297 -2.378 5.324 1.00 95.75 116 LYS A CA 1
ATOM 941 C C . LYS A 1 116 ? 8.823 -1.088 4.698 1.00 95.75 116 LYS A C 1
ATOM 943 O O . LYS A 1 116 ? 9.449 -0.287 5.384 1.00 95.75 116 LYS A O 1
ATOM 948 N N . ARG A 1 117 ? 8.541 -0.856 3.411 1.00 95.38 117 ARG A N 1
ATOM 949 C CA . ARG A 1 117 ? 8.988 0.343 2.684 1.00 95.38 117 ARG A CA 1
ATOM 950 C C . ARG A 1 117 ? 8.399 1.638 3.242 1.00 95.38 117 ARG A C 1
ATOM 952 O O . ARG A 1 117 ? 9.100 2.645 3.276 1.00 95.38 117 ARG A O 1
ATOM 959 N N . TYR A 1 118 ? 7.124 1.622 3.617 1.00 95.94 118 TYR A N 1
ATOM 960 C CA . TYR A 1 118 ? 6.416 2.793 4.138 1.00 95.94 118 TYR A CA 1
ATOM 961 C C . TYR A 1 118 ? 6.344 2.809 5.668 1.00 95.94 118 TYR A C 1
ATOM 963 O O . TYR A 1 118 ? 5.669 3.663 6.236 1.00 95.94 118 TYR A O 1
ATOM 971 N N . TRP A 1 119 ? 7.041 1.903 6.356 1.00 94.69 119 TRP A N 1
ATOM 972 C CA . TRP A 1 119 ? 7.086 1.918 7.810 1.00 94.69 119 TRP A CA 1
ATOM 973 C C . TRP A 1 119 ? 7.765 3.208 8.302 1.00 94.69 119 TRP A C 1
ATOM 975 O O . TRP A 1 119 ? 8.835 3.559 7.795 1.00 94.69 119 TRP A O 1
ATOM 985 N N . PRO A 1 120 ? 7.191 3.930 9.281 1.00 90.75 120 PRO A N 1
ATOM 986 C CA . PRO A 1 120 ? 7.815 5.127 9.831 1.00 90.75 120 PRO A CA 1
ATOM 987 C C . PRO A 1 120 ? 9.219 4.833 10.379 1.00 90.75 120 PRO A C 1
ATOM 989 O O . PRO A 1 120 ? 9.409 3.944 11.215 1.00 90.75 120 PRO A O 1
ATOM 992 N N . THR A 1 121 ? 10.216 5.585 9.912 1.00 87.31 121 THR A N 1
ATOM 993 C CA . THR A 1 121 ? 11.615 5.448 10.350 1.00 87.31 121 THR A CA 1
ATOM 994 C C . THR A 1 121 ? 11.892 6.200 11.647 1.00 87.31 121 THR A C 1
ATOM 996 O O . THR A 1 121 ? 12.763 5.799 12.414 1.00 87.31 121 THR A O 1
ATOM 999 N N . GLU A 1 122 ? 11.137 7.264 11.911 1.00 83.88 122 GLU A N 1
ATOM 1000 C CA . GLU A 1 122 ? 11.292 8.128 13.079 1.00 83.88 122 GLU A CA 1
ATOM 1001 C C . GLU A 1 122 ? 10.429 7.662 14.260 1.00 83.88 122 GLU A C 1
ATOM 1003 O O . GLU A 1 122 ? 9.387 7.026 14.081 1.00 83.88 122 GLU A O 1
ATOM 1008 N N . GLY A 1 123 ? 10.870 7.998 15.474 1.00 84.06 123 GLY A N 1
ATOM 1009 C CA . GLY A 1 123 ? 10.184 7.658 16.718 1.00 84.06 123 GLY A CA 1
ATOM 1010 C C . GLY A 1 123 ? 10.560 6.295 17.298 1.00 84.06 123 GLY A C 1
ATOM 1011 O O . GLY A 1 123 ? 10.996 5.383 16.591 1.00 84.06 123 GLY A O 1
ATOM 1012 N N . ASP A 1 124 ? 10.378 6.161 18.611 1.00 91.50 124 ASP A N 1
ATOM 1013 C CA . ASP A 1 124 ? 10.445 4.870 19.288 1.00 91.50 124 ASP A CA 1
ATOM 1014 C C . ASP A 1 124 ? 9.176 4.039 19.020 1.00 91.50 124 ASP A C 1
ATOM 1016 O O . ASP A 1 124 ? 8.199 4.500 18.418 1.00 91.50 124 ASP A O 1
ATOM 1020 N N . ASP A 1 125 ? 9.174 2.784 19.463 1.00 89.31 125 ASP A N 1
ATOM 1021 C CA . ASP A 1 125 ? 8.037 1.892 19.230 1.00 89.31 125 ASP A CA 1
ATOM 1022 C C . ASP A 1 125 ? 6.753 2.373 19.918 1.00 89.31 125 ASP A C 1
ATOM 1024 O O . ASP A 1 125 ? 5.651 2.105 19.435 1.00 89.31 125 ASP A O 1
ATOM 1028 N N . ALA A 1 126 ? 6.864 3.084 21.044 1.00 90.56 126 ALA A N 1
ATOM 1029 C CA . ALA A 1 126 ? 5.707 3.620 21.751 1.00 90.56 126 ALA A CA 1
ATOM 1030 C C . ALA A 1 126 ? 5.038 4.741 20.947 1.00 90.56 126 ALA A C 1
ATOM 1032 O O . ALA A 1 126 ? 3.815 4.728 20.773 1.00 90.56 126 ALA A O 1
ATOM 1033 N N . LEU A 1 127 ? 5.836 5.657 20.400 1.00 90.69 127 LEU A N 1
ATOM 1034 C CA . LEU A 1 127 ? 5.383 6.726 19.527 1.00 90.69 127 LEU A CA 1
ATOM 1035 C C . LEU A 1 127 ? 4.796 6.161 18.235 1.00 90.69 127 LEU A C 1
ATOM 1037 O O . LEU A 1 127 ? 3.691 6.547 17.864 1.00 90.69 127 LEU A O 1
ATOM 1041 N N . LYS A 1 128 ? 5.456 5.185 17.600 1.00 90.75 128 LYS A N 1
ATOM 1042 C CA . LYS A 1 128 ? 4.929 4.522 16.395 1.00 90.75 128 LYS A CA 1
ATOM 1043 C C . LYS A 1 128 ? 3.570 3.882 16.656 1.00 90.75 128 LYS A C 1
ATOM 1045 O O . LYS A 1 128 ? 2.630 4.122 15.902 1.00 90.75 128 LYS A O 1
ATOM 1050 N N . ARG A 1 129 ? 3.423 3.125 17.751 1.00 90.38 129 ARG A N 1
ATOM 1051 C CA . ARG A 1 129 ? 2.129 2.538 18.148 1.00 90.38 129 ARG A CA 1
ATOM 1052 C C . ARG A 1 129 ? 1.050 3.604 18.327 1.00 90.38 129 ARG A C 1
ATOM 1054 O O . ARG A 1 129 ? -0.075 3.404 17.873 1.00 90.38 129 ARG A O 1
ATOM 1061 N N . LYS A 1 130 ? 1.390 4.729 18.962 1.00 92.69 130 LYS A N 1
ATOM 1062 C CA . LYS A 1 130 ? 0.474 5.861 19.130 1.00 92.69 130 LYS A CA 1
ATOM 1063 C C . LYS A 1 130 ? 0.070 6.459 17.778 1.00 92.69 130 LYS A C 1
ATOM 1065 O O . LYS A 1 130 ? -1.121 6.582 17.527 1.00 92.69 130 LYS A O 1
ATOM 1070 N N . MET A 1 131 ? 1.027 6.729 16.890 1.00 93.38 131 MET A N 1
ATOM 1071 C CA . MET A 1 131 ? 0.769 7.268 15.548 1.00 93.38 131 MET A CA 1
ATOM 1072 C C . MET A 1 131 ? -0.133 6.344 14.723 1.00 93.38 131 MET A C 1
ATOM 1074 O O . MET A 1 131 ? -1.085 6.806 14.102 1.00 93.38 131 MET A O 1
ATOM 1078 N N . PHE A 1 132 ? 0.126 5.033 14.741 1.00 94.06 132 PHE A N 1
ATOM 1079 C CA . PHE A 1 132 ? -0.708 4.053 14.043 1.00 94.06 132 PHE A CA 1
ATOM 1080 C C . PHE A 1 132 ? -2.131 4.003 14.590 1.00 94.06 132 PHE A C 1
ATOM 1082 O O . PHE A 1 132 ? -3.087 3.959 13.814 1.00 94.06 132 PHE A O 1
ATOM 1089 N N . LYS A 1 133 ? -2.277 4.031 15.918 1.00 93.75 133 LYS A N 1
ATOM 1090 C CA . LYS A 1 133 ? -3.584 4.089 16.568 1.00 93.75 133 LYS A CA 1
ATOM 1091 C C . LYS A 1 133 ? -4.343 5.355 16.165 1.00 93.75 133 LYS A C 1
ATOM 1093 O O . LYS A 1 133 ? -5.475 5.246 15.708 1.00 93.75 133 LYS A O 1
ATOM 1098 N N . GLU A 1 134 ? -3.714 6.521 16.281 1.00 94.06 134 GLU A N 1
ATOM 1099 C CA . GLU A 1 134 ? -4.324 7.810 15.937 1.00 94.06 134 GLU A CA 1
ATOM 1100 C C . GLU A 1 134 ? -4.729 7.870 14.460 1.00 94.06 134 GLU A C 1
ATOM 1102 O O . GLU A 1 134 ? -5.851 8.262 14.147 1.00 94.06 134 GLU A O 1
ATOM 1107 N N . ALA A 1 135 ? -3.866 7.412 13.549 1.00 93.88 135 ALA A N 1
ATOM 1108 C CA . ALA A 1 135 ? -4.183 7.338 12.125 1.00 93.88 135 ALA A CA 1
ATOM 1109 C C . ALA A 1 135 ? -5.385 6.415 11.859 1.00 93.88 135 ALA A C 1
ATOM 1111 O O . ALA A 1 135 ? -6.308 6.785 11.132 1.00 93.88 135 ALA A O 1
ATOM 1112 N N . ALA A 1 136 ? -5.428 5.237 12.487 1.00 93.25 136 ALA A N 1
ATOM 1113 C CA . ALA A 1 136 ? -6.549 4.310 12.349 1.00 93.25 136 ALA A CA 1
ATOM 1114 C C . ALA A 1 136 ? -7.862 4.860 12.939 1.00 93.25 136 ALA A C 1
ATOM 1116 O O . ALA A 1 136 ? -8.931 4.614 12.375 1.00 93.25 136 ALA A O 1
ATOM 1117 N N . GLU A 1 137 ? -7.804 5.614 14.038 1.00 92.56 137 GLU A N 1
ATOM 1118 C CA . GLU A 1 137 ? -8.961 6.298 14.628 1.00 92.56 137 GLU A CA 1
ATOM 1119 C C . GLU A 1 137 ? -9.467 7.423 13.715 1.00 92.56 137 GLU A C 1
ATOM 1121 O O . GLU A 1 137 ? -10.652 7.453 13.385 1.00 92.56 137 GLU A O 1
ATOM 1126 N N . GLN A 1 138 ? -8.576 8.288 13.220 1.00 91.31 138 GLN A N 1
ATOM 1127 C CA . GLN A 1 138 ? -8.918 9.364 12.278 1.00 91.31 138 GLN A CA 1
ATOM 1128 C C . GLN A 1 138 ? -9.512 8.827 10.970 1.00 91.31 138 GLN A C 1
ATOM 1130 O O . GLN A 1 138 ? -10.426 9.422 10.395 1.00 91.31 138 GLN A O 1
ATOM 1135 N N . MET A 1 139 ? -9.019 7.680 10.502 1.00 91.25 139 MET A N 1
ATOM 1136 C CA . MET A 1 139 ? -9.543 6.999 9.319 1.00 91.25 139 MET A CA 1
ATOM 1137 C C . MET A 1 139 ? -10.850 6.237 9.585 1.00 91.25 139 MET A C 1
ATOM 1139 O O . MET A 1 139 ? -11.511 5.844 8.622 1.00 91.25 139 MET A O 1
ATOM 1143 N N . GLY A 1 140 ? -11.238 6.051 10.853 1.00 90.19 140 GLY A N 1
ATOM 1144 C CA . GLY A 1 140 ? -12.437 5.323 11.278 1.00 90.19 140 GLY A CA 1
ATOM 1145 C C . GLY A 1 140 ? -12.354 3.809 11.075 1.00 90.19 140 GLY A C 1
ATOM 1146 O O . GLY A 1 140 ? -13.364 3.169 10.793 1.00 90.19 140 GLY A O 1
ATOM 1147 N N . VAL A 1 141 ? -11.151 3.235 11.170 1.00 89.38 141 VAL A N 1
ATOM 1148 C CA . VAL A 1 141 ? -10.871 1.817 10.856 1.00 89.38 141 VAL A CA 1
ATOM 1149 C C . VAL A 1 141 ? -10.244 1.043 12.010 1.00 89.38 141 VAL A C 1
ATOM 1151 O O . VAL A 1 141 ? -10.040 -0.165 11.897 1.00 89.38 141 VAL A O 1
ATOM 1154 N N . TYR A 1 142 ? -9.979 1.710 13.135 1.00 87.06 142 TYR A N 1
ATOM 1155 C CA . TYR A 1 142 ? -9.353 1.109 14.315 1.00 87.06 142 TYR A CA 1
ATOM 1156 C C . TYR A 1 142 ? -10.053 -0.179 14.776 1.00 87.06 142 TYR A C 1
ATOM 1158 O O . TYR A 1 142 ? -9.405 -1.208 14.967 1.00 87.06 142 TYR A O 1
ATOM 1166 N N . ASP A 1 143 ? -11.384 -0.166 14.871 1.00 82.12 143 ASP A N 1
ATOM 1167 C CA . ASP A 1 143 ? -12.152 -1.345 15.286 1.00 82.12 143 ASP A CA 1
ATOM 1168 C C . ASP A 1 143 ? -12.120 -2.484 14.265 1.00 82.12 143 ASP A C 1
ATOM 1170 O O . ASP A 1 143 ? -12.223 -3.652 14.644 1.00 82.12 143 ASP A O 1
ATOM 1174 N N . VAL A 1 144 ? -11.975 -2.165 12.977 1.00 78.88 144 VAL A N 1
ATOM 1175 C CA . VAL A 1 144 ? -11.889 -3.164 11.905 1.00 78.88 144 VAL A CA 1
ATOM 1176 C C . VAL A 1 144 ? -10.547 -3.879 11.965 1.00 78.88 144 VAL A C 1
ATOM 1178 O O . VAL A 1 144 ? -10.517 -5.107 11.996 1.00 78.88 144 VAL A O 1
ATOM 1181 N N . LEU A 1 145 ? -9.459 -3.121 12.100 1.00 76.62 145 LEU A N 1
ATOM 1182 C CA . LEU A 1 145 ? -8.111 -3.671 12.251 1.00 76.62 145 LEU A CA 1
ATOM 1183 C C . LEU A 1 145 ? -7.961 -4.470 13.555 1.00 76.62 145 LEU A C 1
ATOM 1185 O O . LEU A 1 145 ? -7.313 -5.513 13.577 1.00 76.62 145 LEU A O 1
ATOM 1189 N N . ARG A 1 146 ? -8.616 -4.044 14.644 1.00 76.44 146 ARG A N 1
ATOM 1190 C CA . ARG A 1 146 ? -8.604 -4.792 15.912 1.00 76.44 146 ARG A CA 1
ATOM 1191 C C . ARG A 1 146 ? -9.325 -6.141 15.819 1.00 76.44 146 ARG A C 1
ATOM 1193 O O . ARG A 1 146 ? -8.975 -7.057 16.558 1.00 76.44 146 ARG A O 1
ATOM 1200 N N . LYS A 1 147 ? -10.357 -6.249 14.976 1.00 64.62 147 LYS A N 1
ATOM 1201 C CA . LYS A 1 147 ? -11.103 -7.499 14.764 1.00 64.62 147 LYS A CA 1
ATOM 1202 C C . LYS A 1 147 ? -10.343 -8.464 13.854 1.00 64.62 147 LYS A C 1
ATOM 1204 O O . LYS A 1 147 ? -10.259 -9.629 14.207 1.00 64.62 147 LYS A O 1
ATOM 1209 N N . GLY A 1 148 ? -9.727 -7.970 12.776 1.00 57.62 148 GLY A N 1
ATOM 1210 C CA . GLY A 1 148 ? -8.908 -8.793 11.874 1.00 57.62 148 GLY A CA 1
ATOM 1211 C C . GLY A 1 148 ? -7.646 -9.382 12.521 1.00 57.62 148 GLY A C 1
ATOM 1212 O O . GLY A 1 148 ? -7.163 -10.409 12.082 1.00 57.62 148 GLY A O 1
ATOM 1213 N N . ALA A 1 149 ? -7.134 -8.782 13.602 1.00 54.66 149 ALA A N 1
ATOM 1214 C CA . ALA A 1 149 ? -6.000 -9.320 14.365 1.00 54.66 149 ALA A CA 1
ATOM 1215 C C . ALA A 1 149 ? -6.367 -10.445 15.363 1.00 54.66 149 ALA A C 1
ATOM 1217 O O . ALA A 1 149 ? -5.495 -10.904 16.100 1.00 54.66 149 ALA A O 1
ATOM 1218 N N . LYS A 1 150 ? -7.651 -10.819 15.475 1.00 38.69 150 LYS A N 1
ATOM 1219 C CA . LYS A 1 150 ? -8.160 -11.826 16.428 1.00 38.69 150 LYS A CA 1
ATOM 1220 C C . LYS A 1 150 ? -8.691 -13.103 15.764 1.00 38.69 150 LYS A C 1
ATOM 1222 O O . LYS A 1 150 ? -9.198 -13.962 16.486 1.00 38.69 150 LYS A O 1
ATOM 1227 N N . GLU A 1 151 ? -8.596 -13.204 14.445 1.00 34.81 151 GLU A N 1
ATOM 1228 C CA . GLU A 1 151 ? -8.916 -14.399 13.650 1.00 34.81 151 GLU A CA 1
ATOM 1229 C C . GLU A 1 151 ? -7.616 -15.068 13.193 1.00 34.81 151 GLU A C 1
ATOM 1231 O O . GLU A 1 151 ? -7.589 -16.318 13.185 1.00 34.81 151 GLU A O 1
#

Sequence (151 aa):
MFAETVKFRHVFQPDGMDGQLARKILHTFRRIKDNTGFVVALSTLRDAFGFMPPETLVLELMLETTKLTWDSPTHRRRLMTAKRDLDRGLLSWAEGDASRLEGQHRGEALFEYLQKRYWPTEGDDALKRKMFKEAAEQMGVYDVLRKGAKE

pLDDT: mean 90.85, std 9.31, range [34.81, 97.88]

Organism: Fusarium oxysporum (strain Fo5176) (NCBI:txid660025)

Secondary structure (DSSP, 8-state):
-HHHHHHTGGGGTTT-S-HHHHHHHHHHHHHHT-HHHHHHHHHHHHHHH-----HHHHHHHHTT-SS---SSHHHHHHHHHHHHHHHHHHHHHTTT-GGGGSTHHHHHHHHHHHHHHTS--SS-HHHHHHHHHHHHHHTT-HHHHHHHTT-

Radius of gyration: 16.08 Å; chains: 1; bounding box: 38×35×46 Å